Protein AF-A0A534A3M7-F1 (afdb_monomer)

Nearest PDB structures (foldseek):
  8dhw-assembly1_A-2  TM=5.249E-01  e=5.381E-01  Treponema lecithinolyticum
  4jkk-assembly1_A  TM=3.562E-01  e=6.513E-02  Streptococcus agalactiae 2603V/R
  4p0d-assembly1_A  TM=4.231E-01  e=2.993E-01  Streptococcus pyogenes MGAS10394
  6xi2-assembly2_D  TM=5.455E-01  e=4.192E+00  Homo sapiens
  6xfi-assembly1_A-2  TM=5.264E-01  e=7.990E+00  Homo sapiens

Foldseek 3Di:
DDPPQPQPKDKEFAAAPDDPPDPDDQWKKKFKAFLVFFTPWIFIQDPRMTITGPSPDDLVGIKMKMFRDDPVLRVVDGGVVSRVLRVIDIWRWDQDPVGTYTDHHYPVVVVVNVVSVPPPPDDPPPPDPPPDDDD

Solvent-accessible surface area (backbone atoms only — not comparable to full-atom values): 8285 Å² total; per-residue (Å²): 138,82,84,78,77,77,40,54,68,47,66,35,69,61,46,52,69,51,89,76,90,56,94,69,83,72,52,33,25,40,37,34,22,39,81,86,43,46,60,67,34,68,29,65,44,53,94,48,28,32,60,44,44,56,65,76,54,60,70,92,43,50,46,35,35,38,30,71,36,51,79,75,54,51,76,70,49,59,42,62,73,67,40,56,86,52,66,51,46,78,37,60,72,40,83,48,101,91,46,60,44,56,60,56,42,59,58,75,53,55,63,51,45,52,53,62,69,60,61,63,88,63,80,81,77,76,81,76,82,79,78,82,76,88,131

Radius of gyration: 19.97 Å; Cα contacts (8 Å, |Δi|>4): 213; chains: 1; bounding box: 28×59×82 Å

Mean predicted aligned error: 11.33 Å

pLDDT: mean 74.3, std 15.01, range [34.12, 90.69]

Sequence (135 aa):
MATSEKGNQFSLAVKFDESVASDKKIPLSAFLFDARGNLVDSGVVRDAKVSLNAKDLPHNSLRMFVAPTDEKQNKAITTIGDLQRFNPYETSLKASARGFEMLPIPNIYHPIWLLHRCRVRGNVSKNFTVGTTTG

Secondary structure (DSSP, 8-state):
--------EEEEE--BSS----SS----EEEEEETTSBEEEEEE-BTTEEEEE-TT--GGGEEEEEE---HHHHTT--BHHHHHTT-PEEE-EEEETTEEEEPPBPTTHHHHHHHHHT-----------------

Structure (mmCIF, N/CA/C/O backbone):
data_AF-A0A534A3M7-F1
#
_entry.id   AF-A0A534A3M7-F1
#
loop_
_atom_site.group_PDB
_atom_site.id
_atom_site.type_symbol
_atom_site.label_atom_id
_atom_site.label_alt_id
_atom_site.label_comp_id
_atom_site.label_asym_id
_atom_site.label_entity_id
_atom_site.label_seq_id
_atom_site.pdbx_PDB_ins_code
_atom_site.Cartn_x
_atom_site.Cartn_y
_atom_site.Cartn_z
_atom_site.occupancy
_atom_site.B_iso_or_equiv
_atom_site.auth_seq_id
_atom_site.auth_comp_id
_atom_site.auth_asym_id
_atom_site.auth_atom_id
_atom_site.pdbx_PDB_model_num
ATOM 1 N N . MET A 1 1 ? 6.640 5.041 34.111 1.00 34.12 1 MET A N 1
ATOM 2 C CA . MET A 1 1 ? 5.539 4.327 33.430 1.00 34.12 1 MET A CA 1
ATOM 3 C C . MET A 1 1 ? 5.936 4.204 31.968 1.00 34.12 1 MET A C 1
ATOM 5 O O . MET A 1 1 ? 5.897 5.200 31.264 1.00 34.12 1 MET A O 1
ATOM 9 N N . ALA A 1 2 ? 6.475 3.054 31.559 1.00 37.34 2 ALA A N 1
ATOM 10 C CA . ALA A 1 2 ? 6.978 2.835 30.204 1.00 37.34 2 ALA A CA 1
ATOM 11 C C . ALA A 1 2 ? 6.017 1.888 29.483 1.00 37.34 2 ALA A C 1
ATOM 13 O O . ALA A 1 2 ? 6.126 0.671 29.614 1.00 37.34 2 ALA A O 1
ATOM 14 N N . THR A 1 3 ? 5.045 2.446 28.766 1.00 36.31 3 THR A N 1
ATOM 15 C CA . THR A 1 3 ? 4.195 1.665 27.867 1.00 36.31 3 THR A CA 1
ATOM 16 C C . THR A 1 3 ? 5.032 1.353 26.631 1.00 36.31 3 THR A C 1
ATOM 18 O O . THR A 1 3 ? 5.081 2.119 25.676 1.00 36.31 3 THR A O 1
ATOM 21 N N . SER A 1 4 ? 5.791 0.258 26.689 1.00 40.44 4 SER A N 1
ATOM 22 C CA . SER A 1 4 ? 6.383 -0.355 25.503 1.00 40.44 4 SER A CA 1
ATOM 23 C C . SER A 1 4 ? 5.234 -0.996 24.730 1.00 40.44 4 SER A C 1
ATOM 25 O O . SER A 1 4 ? 4.900 -2.161 24.934 1.00 40.44 4 SER A O 1
ATOM 27 N N . GLU A 1 5 ? 4.564 -0.196 23.904 1.00 46.41 5 GLU A N 1
ATOM 28 C CA . GLU A 1 5 ? 3.625 -0.679 22.900 1.00 46.41 5 GLU A CA 1
ATOM 29 C C . GLU A 1 5 ? 4.444 -1.479 21.880 1.00 46.41 5 GLU A C 1
ATOM 31 O O . GLU A 1 5 ? 4.944 -0.944 20.892 1.00 46.41 5 GLU A O 1
ATOM 36 N N . LYS A 1 6 ? 4.657 -2.771 22.162 1.00 45.75 6 LYS A N 1
ATOM 37 C CA . LYS A 1 6 ? 5.258 -3.754 21.251 1.00 45.75 6 LYS A CA 1
ATOM 38 C C . LYS A 1 6 ? 4.307 -4.036 20.082 1.00 45.75 6 LYS A C 1
ATOM 40 O O . LYS A 1 6 ? 3.982 -5.179 19.801 1.00 45.75 6 LYS A O 1
ATOM 45 N N . GLY A 1 7 ? 3.877 -3.000 19.370 1.00 55.91 7 GLY A N 1
ATOM 46 C CA . GLY A 1 7 ? 3.235 -3.188 18.083 1.00 55.91 7 GLY A CA 1
ATOM 47 C C . GLY A 1 7 ? 4.234 -3.898 17.176 1.00 55.91 7 GLY A C 1
ATOM 48 O O . GLY A 1 7 ? 5.360 -3.423 17.017 1.00 55.91 7 GLY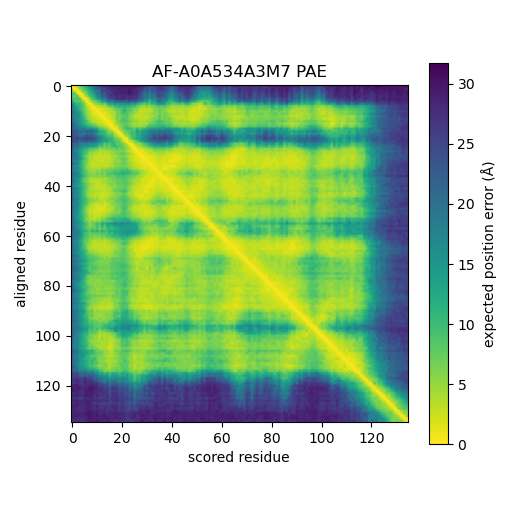 A O 1
ATOM 49 N N . ASN A 1 8 ? 3.852 -5.063 16.661 1.00 69.94 8 ASN A N 1
ATOM 50 C CA . ASN A 1 8 ? 4.684 -5.913 15.821 1.00 69.94 8 ASN A CA 1
ATOM 51 C C . ASN A 1 8 ? 5.125 -5.136 14.563 1.00 69.94 8 ASN A C 1
ATOM 53 O O . ASN A 1 8 ? 4.396 -5.079 13.570 1.00 69.94 8 ASN A O 1
ATOM 57 N N . GLN A 1 9 ? 6.281 -4.470 14.641 1.00 79.69 9 GLN A N 1
ATOM 58 C CA . GLN A 1 9 ? 6.865 -3.711 13.543 1.00 79.69 9 GLN A CA 1
ATOM 59 C C . GLN A 1 9 ? 7.571 -4.680 12.603 1.00 79.69 9 GLN A C 1
ATOM 61 O O . GLN A 1 9 ? 8.426 -5.462 13.019 1.00 79.69 9 GLN A O 1
ATOM 66 N N . PHE A 1 10 ? 7.245 -4.602 11.320 1.00 79.75 10 PHE A N 1
ATOM 67 C CA . PHE A 1 10 ? 7.862 -5.413 10.282 1.00 79.75 10 PHE A CA 1
ATOM 68 C C . PHE A 1 10 ? 8.223 -4.552 9.078 1.00 79.75 10 PHE A C 1
ATOM 70 O O . PHE A 1 10 ? 7.644 -3.494 8.829 1.00 79.75 10 PHE A O 1
ATOM 77 N N . SER A 1 11 ? 9.201 -5.031 8.317 1.00 82.44 11 SER A N 1
ATOM 78 C CA . SER A 1 11 ? 9.617 -4.409 7.066 1.00 82.44 11 SER A CA 1
ATOM 79 C C . SER A 1 11 ? 9.289 -5.336 5.906 1.00 82.44 11 SER A C 1
ATOM 81 O O . SER A 1 11 ? 9.687 -6.499 5.926 1.00 82.44 11 SER A O 1
ATOM 83 N N . LEU A 1 12 ? 8.612 -4.817 4.884 1.00 83.50 12 LEU A N 1
ATOM 84 C CA . LEU A 1 12 ? 8.323 -5.546 3.649 1.00 83.50 12 LEU A CA 1
ATOM 85 C C . LEU A 1 12 ? 9.134 -5.012 2.485 1.00 83.50 12 LEU A C 1
ATOM 87 O O . LEU A 1 12 ? 9.329 -3.804 2.349 1.00 83.50 12 LEU A O 1
ATOM 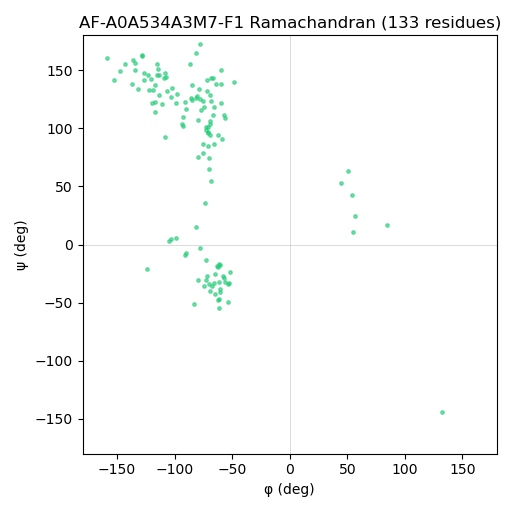91 N N . ALA A 1 13 ? 9.553 -5.926 1.615 1.00 83.44 13 ALA A N 1
ATOM 92 C CA . ALA A 1 13 ? 10.137 -5.584 0.331 1.00 83.44 13 ALA A CA 1
ATOM 93 C C . ALA A 1 13 ? 9.033 -5.365 -0.712 1.00 83.44 13 ALA A C 1
ATOM 95 O O . ALA A 1 13 ? 8.225 -6.254 -0.970 1.00 83.44 13 ALA A O 1
ATOM 96 N N . VAL A 1 14 ? 9.041 -4.189 -1.334 1.00 82.25 14 VAL A N 1
ATOM 97 C CA . VAL A 1 14 ? 8.159 -3.778 -2.423 1.00 82.25 14 VAL A CA 1
ATOM 98 C C . VAL A 1 14 ? 8.818 -4.053 -3.754 1.00 82.25 14 VAL A C 1
ATOM 100 O O . VAL A 1 14 ? 9.719 -3.336 -4.175 1.00 82.25 14 VAL A O 1
ATOM 103 N N . LYS A 1 15 ? 8.361 -5.125 -4.403 1.00 82.00 15 LYS A N 1
ATOM 104 C CA . LYS A 1 15 ? 8.868 -5.583 -5.694 1.00 82.00 15 LYS A CA 1
ATOM 105 C C . LYS A 1 15 ? 7.739 -5.657 -6.707 1.00 82.00 15 LYS A C 1
ATOM 107 O O . LYS A 1 15 ? 6.608 -5.984 -6.355 1.00 82.00 15 LYS A O 1
ATOM 112 N N . PHE A 1 16 ? 8.074 -5.367 -7.953 1.00 79.12 16 PHE A N 1
ATOM 113 C CA . PHE A 1 16 ? 7.227 -5.682 -9.093 1.00 79.12 16 PHE A CA 1
ATOM 114 C C . PHE A 1 16 ? 7.515 -7.113 -9.557 1.00 79.12 16 PHE A C 1
ATOM 116 O O . PHE A 1 16 ? 8.597 -7.636 -9.287 1.00 79.12 16 PHE A O 1
ATOM 123 N N . ASP A 1 17 ? 6.536 -7.740 -10.206 1.00 77.94 17 ASP A N 1
ATOM 124 C CA . ASP A 1 17 ? 6.643 -9.109 -10.735 1.00 77.94 17 ASP A CA 1
ATOM 125 C C . ASP A 1 17 ? 7.773 -9.234 -11.768 1.00 77.94 17 ASP A C 1
ATOM 127 O O . ASP A 1 17 ? 8.560 -10.176 -11.746 1.00 77.94 17 ASP A O 1
ATOM 131 N N . GLU A 1 18 ? 7.932 -8.196 -12.588 1.00 69.62 18 GLU A N 1
ATOM 132 C CA . GLU A 1 18 ? 9.024 -8.061 -13.540 1.00 69.62 18 GLU A CA 1
ATOM 133 C C . GLU A 1 18 ? 9.899 -6.861 -13.162 1.00 69.62 18 GLU A C 1
ATOM 135 O O . GLU A 1 18 ? 9.405 -5.852 -12.643 1.00 69.62 18 GLU A O 1
ATOM 140 N N . SER A 1 19 ? 11.209 -6.960 -13.409 1.00 57.97 19 SER A N 1
ATOM 141 C CA . SER A 1 19 ? 12.151 -5.856 -13.212 1.00 57.97 19 SER A CA 1
ATOM 142 C C . SER A 1 19 ? 11.775 -4.697 -14.127 1.00 57.97 19 SER A C 1
ATOM 144 O O . SER A 1 19 ? 12.188 -4.643 -15.284 1.00 57.97 19 SER A O 1
ATOM 146 N N . VAL A 1 20 ? 10.991 -3.753 -13.610 1.00 57.41 20 VAL A N 1
ATOM 147 C CA . VAL A 1 20 ? 10.628 -2.570 -14.377 1.00 57.41 20 VAL A CA 1
ATOM 148 C C . VAL A 1 20 ? 11.867 -1.694 -14.516 1.00 57.41 20 VAL A C 1
ATOM 150 O O . VAL A 1 20 ? 12.259 -0.982 -13.590 1.00 57.41 20 VAL A O 1
ATOM 153 N N . ALA A 1 21 ? 12.503 -1.760 -15.683 1.00 46.25 21 ALA A N 1
ATOM 154 C CA . ALA A 1 21 ? 13.575 -0.864 -16.088 1.00 46.25 21 ALA A CA 1
ATOM 155 C C . ALA A 1 21 ? 12.978 0.526 -16.345 1.00 46.25 21 ALA A C 1
ATOM 157 O O . ALA A 1 21 ? 12.733 0.925 -17.480 1.00 46.25 21 ALA A O 1
ATOM 158 N N . SER A 1 22 ? 12.639 1.251 -15.283 1.00 46.34 22 SER A N 1
ATOM 159 C CA . SER A 1 22 ? 12.172 2.626 -15.393 1.00 46.34 22 SER A CA 1
ATOM 160 C C . SER A 1 22 ? 13.127 3.575 -14.701 1.00 46.34 22 SER A C 1
ATOM 162 O O . SER A 1 22 ? 13.239 3.611 -13.480 1.00 46.34 22 SER A O 1
ATOM 164 N N . ASP A 1 23 ? 13.751 4.412 -15.527 1.00 48.84 23 ASP A N 1
ATOM 165 C CA . ASP A 1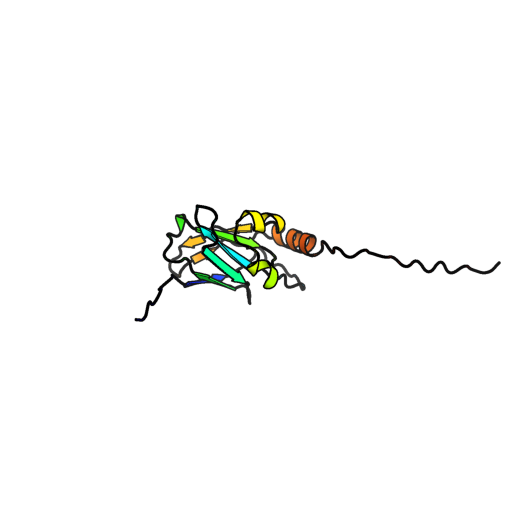 23 ? 14.540 5.591 -15.158 1.00 48.84 23 ASP A CA 1
ATOM 166 C C . ASP A 1 23 ? 13.769 6.540 -14.214 1.00 48.84 23 ASP A C 1
ATOM 168 O O . ASP A 1 23 ? 14.337 7.294 -13.423 1.00 48.84 23 ASP A O 1
ATOM 172 N N . LYS A 1 24 ? 12.432 6.476 -14.249 1.00 58.12 24 LYS A N 1
ATOM 173 C CA . LYS A 1 24 ? 11.537 7.263 -13.400 1.00 58.12 24 LYS A CA 1
ATOM 174 C C . LYS A 1 24 ? 11.172 6.506 -12.126 1.00 58.12 24 LYS A C 1
ATOM 176 O O . LYS A 1 24 ? 10.256 5.689 -12.116 1.00 58.12 24 LYS A O 1
ATOM 181 N N . LYS A 1 25 ? 11.823 6.866 -11.018 1.00 67.69 25 LYS A N 1
ATOM 182 C CA . LYS A 1 25 ? 11.429 6.426 -9.670 1.00 67.69 25 LYS A CA 1
ATOM 183 C C . LYS A 1 25 ? 10.070 7.030 -9.292 1.00 67.69 25 LYS A C 1
ATOM 185 O O . LYS A 1 25 ? 9.946 8.239 -9.088 1.00 67.69 25 LYS A O 1
ATOM 190 N N . ILE A 1 26 ? 9.042 6.189 -9.201 1.00 76.69 26 ILE A N 1
ATOM 191 C CA . ILE A 1 26 ? 7.724 6.570 -8.681 1.00 76.69 26 ILE A CA 1
ATOM 192 C C . ILE A 1 26 ? 7.768 6.416 -7.154 1.00 76.69 26 ILE A C 1
ATOM 194 O O . ILE A 1 26 ? 8.127 5.339 -6.678 1.00 76.69 26 ILE A O 1
ATOM 198 N N . PRO A 1 27 ? 7.430 7.449 -6.364 1.00 83.94 27 PRO A N 1
ATOM 199 C CA . PRO A 1 27 ? 7.249 7.288 -4.937 1.00 83.94 27 PRO A CA 1
ATOM 200 C C . PRO A 1 27 ? 6.007 6.441 -4.717 1.00 83.94 27 PRO A C 1
ATOM 202 O O . PRO A 1 27 ? 4.919 6.749 -5.205 1.00 83.94 27 PRO A O 1
ATOM 205 N N . LEU A 1 28 ? 6.207 5.351 -3.996 1.00 86.50 28 LEU A N 1
ATOM 206 C CA . LEU A 1 28 ? 5.146 4.468 -3.565 1.00 86.50 28 LEU A CA 1
ATOM 207 C C . LEU A 1 28 ? 4.967 4.667 -2.067 1.00 86.50 28 LEU A C 1
ATOM 209 O O . LEU A 1 28 ? 5.926 4.932 -1.342 1.00 86.50 28 LEU A O 1
ATOM 213 N N . SER A 1 29 ? 3.743 4.519 -1.591 1.00 90.00 29 SER A N 1
ATOM 214 C CA . SER A 1 29 ? 3.472 4.338 -0.170 1.00 90.00 29 SER A CA 1
ATOM 215 C C . SER A 1 29 ? 2.632 3.089 0.013 1.00 90.00 29 SER A C 1
ATOM 217 O O . SER A 1 29 ? 1.830 2.732 -0.854 1.00 90.00 29 SER A O 1
ATOM 219 N N . ALA A 1 30 ? 2.851 2.418 1.135 1.00 90.44 30 ALA A N 1
ATOM 220 C CA . ALA A 1 30 ? 2.043 1.301 1.564 1.00 90.44 30 ALA A CA 1
ATOM 221 C C . ALA A 1 30 ? 1.178 1.713 2.752 1.00 90.44 30 ALA A C 1
ATOM 223 O O . ALA A 1 30 ? 1.600 2.478 3.619 1.00 90.44 30 ALA A O 1
ATOM 224 N N . PHE A 1 31 ? -0.028 1.175 2.779 1.00 90.69 31 PHE A N 1
ATOM 225 C CA . PHE A 1 31 ? -1.053 1.482 3.755 1.00 90.69 31 PHE A CA 1
ATOM 226 C C . PHE A 1 31 ? -1.612 0.174 4.283 1.00 90.69 31 PHE A C 1
ATOM 228 O O . PHE A 1 31 ? -1.912 -0.740 3.512 1.00 90.69 31 PHE A O 1
ATOM 235 N N . LEU A 1 32 ? -1.740 0.089 5.597 1.00 90.56 32 LEU A N 1
ATOM 236 C CA . LEU A 1 32 ? -2.252 -1.068 6.296 1.00 90.56 32 LEU A CA 1
ATOM 237 C C . LEU A 1 32 ? -3.608 -0.710 6.891 1.00 90.56 32 LEU A C 1
ATOM 239 O O . LEU A 1 32 ? -3.709 0.217 7.691 1.00 90.56 32 LEU A O 1
ATOM 243 N N . PHE A 1 33 ? -4.638 -1.449 6.504 1.00 89.88 33 PHE A N 1
ATOM 244 C CA . PHE A 1 33 ? -6.001 -1.271 6.987 1.00 89.88 33 PHE A CA 1
ATOM 245 C C . PHE A 1 33 ? -6.457 -2.481 7.791 1.00 89.88 33 PHE A C 1
ATOM 247 O O . PHE A 1 33 ? -6.028 -3.607 7.533 1.00 89.88 33 PHE A O 1
ATOM 254 N N . ASP A 1 34 ? -7.351 -2.248 8.746 1.00 88.19 34 ASP A N 1
ATOM 255 C CA . ASP A 1 34 ? -8.081 -3.318 9.418 1.00 88.19 34 ASP A CA 1
ATOM 256 C C . ASP A 1 34 ? -9.232 -3.844 8.533 1.00 88.19 34 ASP A C 1
ATOM 258 O O . ASP A 1 34 ? -9.578 -3.275 7.492 1.00 88.19 34 ASP A O 1
ATOM 262 N N . ALA A 1 35 ? -9.879 -4.925 8.970 1.00 84.88 35 ALA A N 1
ATOM 263 C CA . ALA A 1 35 ? -11.041 -5.500 8.290 1.00 84.88 35 ALA A CA 1
ATOM 264 C C . ALA A 1 35 ? -12.246 -4.538 8.193 1.00 84.88 35 ALA A C 1
ATOM 266 O O . ALA A 1 35 ? -13.154 -4.773 7.398 1.00 84.88 35 ALA A O 1
ATOM 267 N N . ARG A 1 36 ? -12.267 -3.462 8.991 1.00 85.00 36 ARG A N 1
ATOM 268 C CA . ARG A 1 36 ? -13.304 -2.420 8.977 1.00 85.00 36 ARG A CA 1
ATOM 269 C C . ARG A 1 36 ? -12.969 -1.276 8.011 1.00 85.00 36 ARG A C 1
ATOM 271 O O . ARG A 1 36 ? -13.821 -0.423 7.784 1.00 85.00 36 ARG A O 1
ATOM 278 N N . GLY A 1 37 ? -11.77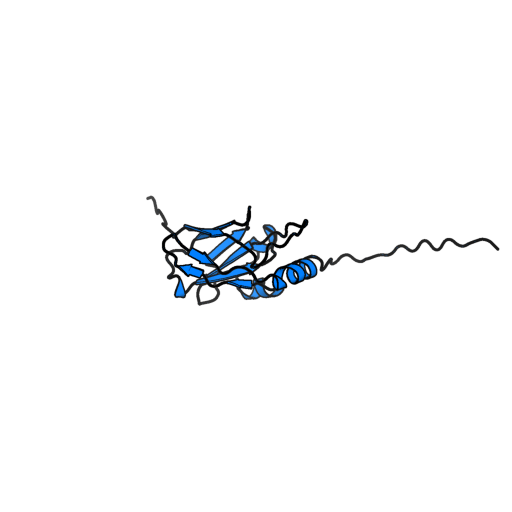0 -1.263 7.427 1.00 84.25 37 GLY A N 1
ATOM 279 C CA . GLY A 1 37 ? -11.297 -0.221 6.519 1.00 84.25 37 GLY A CA 1
ATOM 280 C C . GLY A 1 37 ? -10.693 1.005 7.207 1.00 84.25 37 GLY A C 1
ATOM 281 O O . GLY A 1 37 ? -10.533 2.039 6.555 1.00 84.25 37 GLY A O 1
ATOM 282 N N . ASN A 1 38 ? -10.339 0.902 8.490 1.00 87.19 38 ASN A N 1
ATOM 283 C CA . ASN A 1 38 ? -9.615 1.933 9.231 1.00 87.19 38 ASN A CA 1
ATOM 284 C C . ASN A 1 38 ? -8.112 1.792 9.011 1.00 87.19 38 ASN A C 1
ATOM 286 O O . ASN A 1 38 ? -7.580 0.680 9.062 1.00 87.19 38 ASN A O 1
ATOM 290 N N . LEU A 1 39 ? -7.421 2.913 8.803 1.00 88.56 39 LEU A N 1
ATOM 291 C CA . LEU A 1 39 ? -5.967 2.916 8.698 1.00 88.56 39 LEU A CA 1
ATOM 292 C C . LEU A 1 39 ? -5.337 2.513 10.040 1.00 88.56 39 LEU A C 1
ATOM 294 O O . LEU A 1 39 ? -5.498 3.196 11.051 1.00 88.56 39 LEU A O 1
ATOM 298 N N . VAL A 1 40 ? -4.603 1.404 10.031 1.00 89.44 40 VAL A N 1
ATOM 299 C CA . VAL A 1 40 ? -3.807 0.915 11.162 1.00 89.44 40 VAL A CA 1
ATOM 300 C C . VAL A 1 40 ? -2.462 1.628 11.182 1.00 89.44 40 VAL A C 1
ATOM 302 O O . VAL A 1 40 ? -2.070 2.171 12.217 1.00 89.44 40 VAL A O 1
ATOM 305 N N . ASP A 1 41 ? -1.784 1.627 10.031 1.00 90.00 41 ASP A N 1
ATOM 306 C CA . ASP A 1 41 ? -0.488 2.268 9.834 1.00 90.00 41 ASP A CA 1
ATOM 307 C C . ASP A 1 41 ? -0.217 2.554 8.348 1.00 90.00 41 ASP A C 1
ATOM 309 O O . ASP A 1 41 ? -0.829 1.962 7.458 1.00 90.00 41 ASP A O 1
ATOM 313 N N . SER A 1 42 ? 0.708 3.464 8.060 1.00 90.31 42 SER A N 1
ATOM 314 C CA . SER A 1 42 ? 1.105 3.817 6.694 1.00 90.31 42 SER A CA 1
ATOM 315 C C . SER A 1 42 ? 2.576 4.201 6.626 1.00 90.31 42 SER A C 1
ATOM 317 O O . SER A 1 42 ? 3.141 4.753 7.567 1.00 90.31 42 SER A O 1
ATOM 319 N N . GLY A 1 43 ? 3.208 3.944 5.484 1.00 89.38 43 GLY A N 1
ATOM 320 C CA . GLY A 1 43 ? 4.639 4.147 5.317 1.00 89.38 43 GLY A CA 1
ATOM 321 C C . GLY A 1 43 ? 5.010 4.444 3.875 1.00 89.38 43 GLY A C 1
ATOM 322 O O . GLY A 1 43 ? 4.463 3.869 2.936 1.00 89.38 43 GLY A O 1
ATOM 323 N N . VAL A 1 44 ? 5.964 5.352 3.688 1.00 88.81 44 VAL A N 1
ATOM 324 C CA . VAL A 1 44 ? 6.535 5.620 2.365 1.00 88.81 44 VAL A CA 1
ATOM 325 C C . VAL A 1 44 ? 7.541 4.524 2.035 1.00 88.81 44 VAL A C 1
ATOM 327 O O . VAL A 1 44 ? 8.395 4.185 2.855 1.00 88.81 44 VAL A O 1
ATOM 330 N N . VAL A 1 45 ? 7.464 3.994 0.819 1.00 87.12 45 VAL A N 1
ATOM 331 C CA . VAL A 1 45 ? 8.417 3.011 0.312 1.00 87.12 45 VAL A CA 1
ATOM 332 C C . VAL A 1 45 ? 9.719 3.729 -0.027 1.00 87.12 45 VAL A C 1
ATOM 334 O O . VAL A 1 45 ? 9.761 4.601 -0.898 1.00 87.12 45 VAL A O 1
ATOM 337 N N . ARG A 1 46 ? 10.801 3.355 0.654 1.00 82.31 46 ARG A N 1
ATOM 338 C CA . ARG A 1 46 ? 12.157 3.853 0.407 1.00 82.31 46 ARG A CA 1
ATOM 339 C C . ARG A 1 46 ? 13.054 2.664 0.105 1.00 82.31 46 ARG A C 1
ATOM 341 O O . ARG A 1 46 ? 12.992 1.660 0.802 1.00 82.31 46 ARG A O 1
ATOM 348 N N . ASP A 1 47 ? 13.859 2.767 -0.948 1.00 78.88 47 ASP A N 1
ATOM 349 C CA . ASP A 1 47 ? 14.773 1.687 -1.352 1.00 78.88 47 ASP A CA 1
ATOM 350 C C . ASP A 1 47 ? 14.064 0.327 -1.547 1.00 78.88 47 ASP A C 1
ATOM 352 O O . ASP A 1 47 ? 14.512 -0.715 -1.076 1.00 78.88 47 ASP A O 1
ATOM 356 N N . ALA A 1 48 ? 12.882 0.347 -2.180 1.00 80.31 48 ALA A N 1
ATOM 357 C CA . ALA A 1 48 ? 12.033 -0.836 -2.365 1.00 80.31 48 ALA A CA 1
ATOM 358 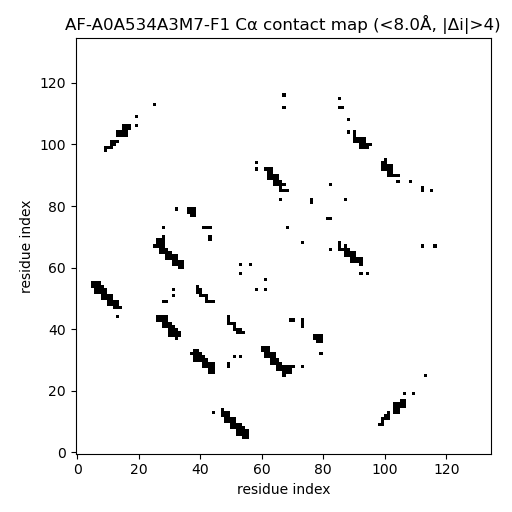C C . ALA A 1 48 ? 11.642 -1.544 -1.050 1.00 80.31 48 ALA A C 1
ATOM 360 O O . ALA A 1 48 ? 11.346 -2.738 -1.048 1.00 80.31 48 ALA A O 1
ATOM 361 N N . LYS A 1 49 ? 11.631 -0.831 0.082 1.00 85.06 49 LYS A N 1
ATOM 362 C CA . LYS A 1 49 ? 11.214 -1.352 1.385 1.00 85.06 49 LYS A CA 1
ATOM 363 C C . LYS A 1 49 ? 10.288 -0.381 2.102 1.00 85.06 49 LYS A C 1
ATOM 365 O O . LYS A 1 49 ? 10.385 0.833 1.934 1.00 85.06 49 LYS A O 1
ATOM 370 N N . VAL A 1 50 ? 9.397 -0.918 2.922 1.00 88.56 50 VAL A N 1
ATOM 371 C CA . VAL A 1 50 ? 8.519 -0.132 3.792 1.00 88.56 50 VAL A CA 1
ATOM 372 C C . VAL A 1 50 ? 8.458 -0.767 5.170 1.00 88.56 50 VAL A C 1
ATOM 374 O O . VAL A 1 50 ? 8.389 -1.989 5.278 1.00 88.56 50 VAL A O 1
ATOM 377 N N . SER A 1 51 ? 8.499 0.059 6.211 1.00 87.94 51 SER A N 1
ATOM 378 C CA . SER A 1 51 ? 8.313 -0.368 7.597 1.00 87.94 51 SER A CA 1
ATOM 379 C C . SER A 1 51 ? 6.910 0.003 8.049 1.00 87.94 51 SER A C 1
ATOM 381 O O . SER A 1 51 ? 6.521 1.161 7.913 1.00 87.94 51 SER A O 1
ATOM 383 N N . LEU A 1 52 ? 6.171 -0.977 8.563 1.00 87.19 52 LEU A N 1
ATOM 384 C CA . LEU A 1 52 ? 4.797 -0.827 9.038 1.00 87.19 52 LEU A CA 1
ATOM 385 C C . LEU A 1 52 ? 4.623 -1.557 10.373 1.00 87.19 52 LEU A C 1
ATOM 387 O O . LEU A 1 52 ? 5.378 -2.475 10.701 1.00 87.19 52 LEU A O 1
ATOM 391 N N . ASN A 1 53 ? 3.610 -1.159 11.131 1.00 86.69 53 ASN A N 1
ATOM 392 C CA . ASN A 1 53 ? 3.244 -1.742 12.410 1.00 86.69 53 ASN A CA 1
ATOM 393 C C . ASN A 1 53 ? 1.815 -2.305 12.370 1.00 86.69 53 ASN A C 1
ATOM 395 O O . ASN A 1 53 ? 0.854 -1.575 12.139 1.00 86.69 53 ASN A O 1
ATOM 399 N N . ALA A 1 54 ? 1.661 -3.604 12.642 1.00 79.06 54 ALA A N 1
ATOM 400 C CA . ALA A 1 54 ? 0.348 -4.263 12.669 1.00 79.06 54 ALA A CA 1
ATOM 401 C C . ALA A 1 54 ? -0.472 -4.014 13.947 1.00 79.06 54 ALA A C 1
ATOM 403 O O . ALA A 1 54 ? -1.594 -4.502 14.018 1.00 79.06 54 ALA A O 1
ATOM 404 N N . LYS A 1 55 ? 0.046 -3.303 14.960 1.00 75.31 55 LYS A N 1
ATOM 405 C CA . LYS A 1 55 ? -0.632 -3.059 16.254 1.00 75.31 55 LYS A CA 1
ATOM 406 C C . LYS A 1 55 ? -1.298 -4.312 16.852 1.00 75.31 55 LYS A C 1
ATOM 408 O O . LYS A 1 55 ? -2.491 -4.300 17.139 1.00 75.31 55 LYS A O 1
ATOM 413 N N . ASP A 1 56 ? -0.541 -5.404 16.988 1.00 71.44 56 ASP A N 1
ATOM 414 C CA . ASP A 1 56 ? -1.016 -6.702 17.517 1.00 71.44 56 ASP A CA 1
ATOM 415 C C . ASP A 1 56 ? -2.237 -7.310 16.794 1.00 71.44 56 ASP A C 1
ATOM 417 O O . ASP A 1 56 ? -2.806 -8.307 17.242 1.00 71.44 56 ASP A O 1
ATOM 421 N N . LEU A 1 57 ? -2.643 -6.761 15.645 1.00 71.50 57 LEU A N 1
ATOM 422 C CA . LEU A 1 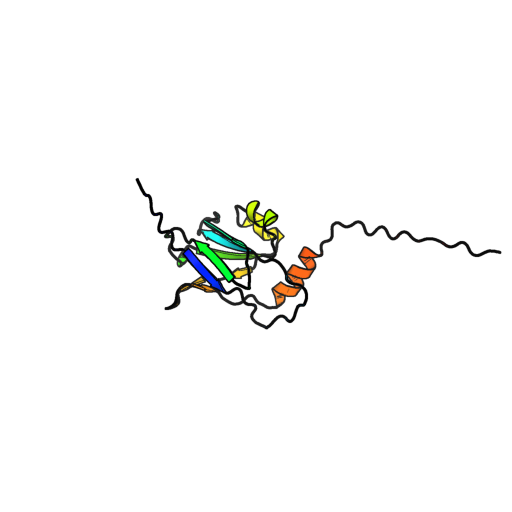57 ? -3.764 -7.296 14.893 1.00 71.50 57 LEU A CA 1
ATOM 423 C C . LEU A 1 57 ? -3.375 -8.622 14.229 1.00 71.50 57 LEU A C 1
ATOM 425 O O . LEU A 1 57 ? -2.261 -8.771 13.710 1.00 71.50 57 LEU A O 1
ATOM 429 N N . PRO A 1 58 ? -4.303 -9.593 14.192 1.00 72.06 58 PRO A N 1
ATOM 430 C CA . PRO A 1 58 ? -4.075 -10.838 13.485 1.00 72.06 58 PRO A CA 1
ATOM 431 C C . PRO A 1 58 ? -3.927 -10.563 11.988 1.00 72.06 58 PRO A C 1
ATOM 433 O O . PRO A 1 58 ? -4.699 -9.809 11.397 1.00 72.06 58 PRO A O 1
ATOM 436 N N . HIS A 1 59 ? -2.962 -11.235 11.360 1.00 70.00 59 HIS A N 1
ATOM 437 C CA . HIS A 1 59 ? -2.643 -11.090 9.936 1.00 70.00 59 HIS A CA 1
ATOM 438 C C . HIS A 1 59 ? -3.860 -11.258 9.014 1.00 70.00 59 HIS A C 1
ATOM 440 O O . HIS A 1 59 ? -3.954 -10.586 7.995 1.00 70.00 59 HIS A O 1
ATOM 446 N N . ASN A 1 60 ? -4.810 -12.117 9.391 1.00 72.25 60 ASN A N 1
ATOM 447 C CA . ASN A 1 60 ? -5.998 -12.408 8.593 1.00 72.25 60 ASN A CA 1
ATOM 448 C C . ASN A 1 60 ? -7.027 -11.260 8.586 1.00 72.25 60 ASN A C 1
ATOM 450 O O . ASN A 1 60 ? -7.947 -11.254 7.775 1.00 72.25 60 ASN A O 1
ATOM 454 N N . SER A 1 61 ? -6.876 -10.291 9.490 1.00 80.75 61 SER A N 1
ATOM 455 C CA . SER A 1 61 ? -7.734 -9.108 9.589 1.00 80.75 61 SER A CA 1
ATOM 456 C C . SER A 1 61 ? -7.076 -7.855 9.013 1.00 80.75 61 SER A C 1
ATOM 458 O O . SER A 1 61 ? -7.640 -6.768 9.138 1.00 80.75 61 SER A O 1
ATOM 460 N N . LEU A 1 62 ? -5.885 -7.986 8.423 1.00 84.81 62 LEU A N 1
ATOM 461 C CA . LEU A 1 62 ? -5.111 -6.881 7.875 1.00 84.81 62 LEU A CA 1
ATOM 462 C C . LEU A 1 62 ? -5.150 -6.907 6.350 1.00 84.81 62 LEU A C 1
ATOM 464 O O . LEU A 1 62 ? -4.891 -7.932 5.722 1.00 84.81 62 LEU A O 1
ATOM 468 N N . ARG A 1 63 ? -5.431 -5.751 5.752 1.00 87.81 63 ARG A N 1
ATOM 469 C CA . ARG A 1 63 ? -5.420 -5.549 4.302 1.00 87.81 63 ARG A CA 1
ATOM 470 C C . ARG A 1 63 ? -4.355 -4.524 3.963 1.00 87.81 63 ARG A C 1
ATOM 472 O O . ARG A 1 63 ? -4.380 -3.406 4.476 1.00 87.81 63 ARG A O 1
ATOM 479 N N . MET A 1 64 ? -3.406 -4.907 3.119 1.00 88.31 64 MET A N 1
ATOM 480 C CA . MET A 1 64 ? -2.325 -4.026 2.700 1.00 88.31 64 MET A CA 1
ATOM 481 C C . MET A 1 64 ? -2.608 -3.495 1.301 1.00 88.31 64 MET A C 1
ATOM 483 O O . MET A 1 64 ? -2.972 -4.242 0.397 1.00 88.31 64 MET A O 1
ATOM 487 N N . PHE A 1 65 ? -2.406 -2.197 1.118 1.00 90.19 65 PHE A N 1
ATOM 488 C CA . PHE A 1 65 ? -2.558 -1.524 -0.162 1.00 90.19 65 PHE A CA 1
ATOM 489 C C . PHE A 1 65 ? -1.285 -0.758 -0.492 1.00 90.19 65 PHE A C 1
ATOM 491 O O . PHE A 1 65 ? -0.677 -0.146 0.385 1.00 90.19 65 PHE A O 1
ATOM 498 N N . VAL A 1 66 ? -0.891 -0.761 -1.761 1.00 89.75 66 VAL A N 1
ATOM 499 C CA . VAL A 1 66 ? 0.232 0.026 -2.276 1.00 89.75 66 VAL A CA 1
ATOM 500 C C . VAL A 1 66 ? -0.282 0.996 -3.327 1.00 89.75 66 VAL A C 1
ATOM 502 O O . VAL A 1 66 ? -1.046 0.609 -4.208 1.00 89.75 66 VAL A O 1
ATOM 505 N N . ALA A 1 67 ? 0.129 2.258 -3.246 1.00 88.69 67 ALA A N 1
ATOM 506 C CA . ALA A 1 67 ? -0.313 3.295 -4.171 1.00 88.69 67 ALA A CA 1
ATOM 507 C C . ALA A 1 67 ? 0.809 4.297 -4.503 1.00 88.69 67 ALA A C 1
ATOM 509 O O . ALA A 1 67 ? 1.727 4.488 -3.696 1.00 88.69 67 ALA A O 1
ATOM 510 N N 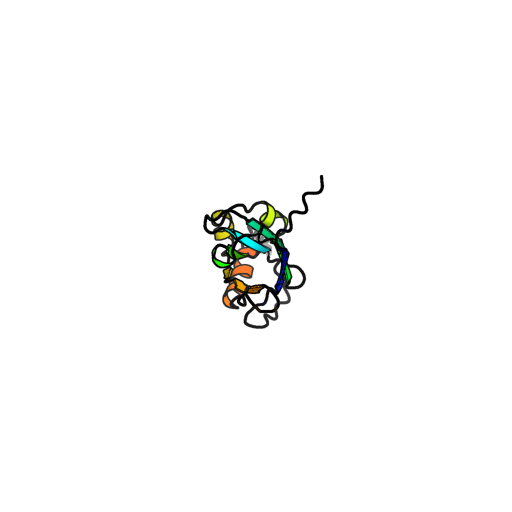. PRO A 1 68 ? 0.742 4.969 -5.670 1.00 87.38 68 PRO A N 1
ATOM 511 C CA . PRO A 1 68 ? 1.714 5.970 -6.098 1.00 87.38 68 PRO A CA 1
ATOM 512 C C . PRO A 1 68 ? 1.448 7.319 -5.423 1.00 87.38 68 PRO A C 1
ATOM 514 O O . PRO A 1 68 ? 0.915 8.244 -6.038 1.00 87.38 68 PRO A O 1
ATOM 517 N N . THR A 1 69 ? 1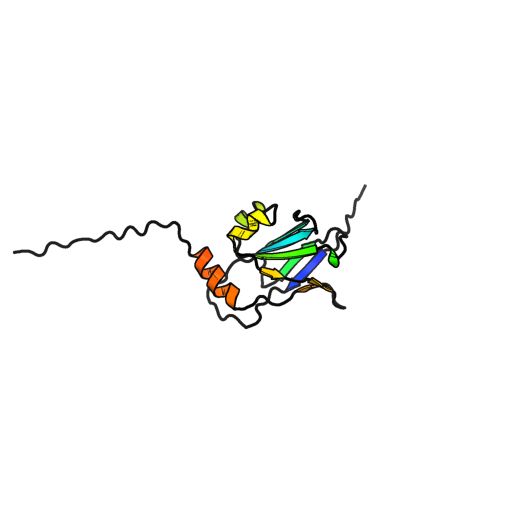.797 7.429 -4.145 1.00 85.69 69 THR A N 1
ATOM 518 C CA . THR A 1 69 ? 1.582 8.647 -3.358 1.00 85.69 69 THR A CA 1
ATOM 519 C C . THR A 1 69 ? 2.884 9.208 -2.811 1.00 85.69 69 THR A C 1
ATOM 521 O O . THR A 1 69 ? 3.756 8.472 -2.345 1.00 85.69 69 THR A O 1
ATOM 524 N N . ASP A 1 70 ? 2.979 10.536 -2.797 1.00 82.56 70 ASP A N 1
ATOM 525 C CA . ASP A 1 70 ? 4.065 11.262 -2.140 1.00 82.56 70 ASP A CA 1
ATOM 526 C C . ASP A 1 70 ? 3.816 11.394 -0.622 1.00 82.56 70 ASP A C 1
ATOM 528 O O . ASP A 1 70 ? 2.690 11.255 -0.141 1.00 82.56 70 ASP A O 1
ATOM 532 N N . GLU A 1 71 ? 4.846 11.751 0.151 1.00 79.25 71 GLU A N 1
ATOM 533 C CA . GLU A 1 71 ? 4.779 11.847 1.623 1.00 79.25 71 GLU A CA 1
ATOM 534 C C . GLU A 1 71 ? 3.671 12.801 2.125 1.00 79.25 71 GLU A C 1
ATOM 536 O O . GLU A 1 71 ? 3.047 12.557 3.157 1.00 79.25 71 GLU A O 1
ATOM 541 N N . LYS A 1 72 ? 3.364 13.863 1.363 1.00 81.00 72 LYS A N 1
ATOM 542 C CA . LYS A 1 72 ? 2.256 14.789 1.665 1.00 81.00 72 LYS A CA 1
ATOM 543 C C . LYS A 1 72 ? 0.879 14.150 1.474 1.00 81.00 72 LYS A C 1
ATOM 545 O O . LYS A 1 72 ? -0.023 14.411 2.260 1.00 81.00 72 LYS A O 1
ATOM 550 N N . GLN A 1 73 ? 0.714 13.352 0.420 1.00 81.81 73 GLN A N 1
ATOM 551 C CA . GLN A 1 73 ? -0.553 12.692 0.099 1.00 81.81 73 GLN A CA 1
ATOM 552 C C . GLN A 1 73 ? -0.815 11.517 1.037 1.00 81.81 73 GLN A C 1
ATOM 554 O O . GLN A 1 73 ? -1.956 11.321 1.437 1.00 81.81 73 GLN A O 1
ATOM 559 N N . ASN A 1 74 ? 0.242 10.797 1.427 1.00 82.94 74 ASN A N 1
ATOM 560 C CA . ASN A 1 74 ? 0.180 9.710 2.400 1.00 82.94 74 ASN A CA 1
ATOM 561 C C . ASN A 1 74 ? -0.490 10.175 3.710 1.00 82.94 74 ASN A C 1
ATOM 563 O O . ASN A 1 74 ? -1.487 9.603 4.130 1.00 82.94 74 ASN A O 1
ATOM 567 N N . LYS A 1 75 ? -0.052 11.312 4.268 1.00 82.38 75 LYS A N 1
ATOM 568 C CA . LYS A 1 75 ? -0.626 11.880 5.506 1.00 82.38 75 LYS A CA 1
ATOM 569 C C . LYS A 1 75 ? -2.102 12.285 5.408 1.00 82.38 75 LYS A C 1
ATOM 571 O O . LYS A 1 75 ? -2.740 12.471 6.437 1.00 82.38 75 LYS A O 1
ATOM 576 N N . ALA A 1 76 ? -2.622 12.482 4.198 1.00 83.81 76 ALA A N 1
ATOM 577 C CA . ALA A 1 76 ? -4.011 12.873 3.973 1.00 83.81 76 ALA A CA 1
ATOM 578 C C . ALA A 1 76 ? -4.952 11.670 3.797 1.00 83.81 76 ALA A C 1
ATOM 580 O O . ALA A 1 76 ? -6.160 11.862 3.715 1.00 83.81 76 ALA A O 1
ATOM 581 N N . ILE A 1 77 ? -4.414 10.454 3.686 1.00 85.56 77 ILE A N 1
ATOM 582 C CA . ILE A 1 77 ? -5.192 9.229 3.512 1.00 85.56 77 ILE A CA 1
ATOM 583 C C . ILE A 1 77 ? -5.490 8.656 4.891 1.00 85.56 77 ILE A C 1
ATOM 585 O O . ILE A 1 77 ? -4.576 8.354 5.652 1.00 85.56 77 ILE A O 1
ATOM 589 N N . THR A 1 78 ? -6.770 8.481 5.200 1.00 84.38 78 THR A N 1
ATOM 590 C CA . THR A 1 78 ? -7.222 7.859 6.454 1.00 84.38 78 THR A CA 1
ATOM 591 C C . THR A 1 78 ? -8.128 6.659 6.208 1.00 84.38 78 THR A C 1
ATOM 593 O O . THR A 1 78 ? -8.243 5.792 7.074 1.00 84.38 78 THR A O 1
ATOM 596 N N . THR A 1 79 ? -8.734 6.569 5.020 1.00 86.94 79 THR A N 1
ATOM 597 C CA . THR A 1 79 ? -9.639 5.483 4.639 1.00 86.94 79 THR A CA 1
ATOM 598 C C . THR A 1 79 ? -9.253 4.854 3.301 1.00 86.94 79 THR A C 1
ATOM 600 O O . THR A 1 79 ? -8.542 5.443 2.484 1.00 86.94 79 THR A O 1
ATOM 603 N N . ILE A 1 80 ? -9.778 3.654 3.039 1.00 85.06 80 ILE A N 1
ATOM 604 C CA . ILE A 1 80 ? -9.631 2.982 1.737 1.00 85.06 80 ILE A CA 1
ATOM 605 C C . ILE A 1 80 ? -10.264 3.822 0.608 1.00 85.06 80 ILE A C 1
ATOM 607 O O . ILE A 1 80 ? -9.757 3.833 -0.514 1.00 85.06 80 ILE A O 1
ATOM 611 N N . GLY A 1 81 ? -11.332 4.576 0.896 1.00 84.75 81 GLY A N 1
ATOM 612 C CA . GLY A 1 81 ? -11.982 5.463 -0.077 1.00 84.75 81 GLY A CA 1
ATOM 613 C C . GLY A 1 81 ? -11.042 6.552 -0.605 1.00 84.75 81 GLY A C 1
ATOM 614 O O . GLY A 1 81 ? -10.987 6.791 -1.812 1.00 84.75 81 GLY A O 1
ATOM 615 N N . ASP A 1 82 ? -10.216 7.138 0.267 1.00 84.94 82 ASP A N 1
ATOM 616 C CA . ASP A 1 82 ? -9.212 8.143 -0.115 1.00 84.94 82 ASP A CA 1
ATOM 617 C C . ASP A 1 82 ? -8.115 7.583 -1.028 1.00 84.94 82 ASP A C 1
ATOM 619 O O . ASP A 1 82 ? -7.483 8.332 -1.785 1.00 84.94 82 ASP A O 1
ATOM 623 N N . LEU A 1 83 ? -7.882 6.271 -0.952 1.00 86.31 83 LEU A N 1
ATOM 624 C CA . LEU A 1 83 ? -6.911 5.546 -1.763 1.00 86.31 83 LEU A CA 1
ATOM 625 C C . LEU A 1 83 ? -7.423 5.228 -3.160 1.00 86.31 83 LEU A C 1
ATOM 627 O O . LEU A 1 83 ? -6.614 5.218 -4.085 1.00 86.31 83 LEU A O 1
ATOM 631 N N . GLN A 1 84 ? -8.733 5.026 -3.348 1.00 84.44 84 GLN A N 1
ATOM 632 C CA . GLN A 1 84 ? -9.304 4.607 -4.637 1.00 84.44 84 GLN A CA 1
ATOM 633 C C . GLN A 1 84 ? -8.906 5.526 -5.802 1.00 84.44 84 GLN A C 1
ATOM 635 O O . GLN A 1 84 ? -8.645 5.050 -6.906 1.00 84.44 84 GLN A O 1
ATOM 640 N N . ARG A 1 85 ? -8.756 6.836 -5.558 1.00 82.19 85 ARG A N 1
ATOM 641 C CA . ARG A 1 85 ? -8.316 7.817 -6.573 1.00 82.19 85 ARG A CA 1
ATOM 642 C C . ARG A 1 85 ? -6.898 7.587 -7.114 1.00 82.19 85 ARG A C 1
ATOM 644 O O . ARG A 1 85 ? -6.566 8.120 -8.171 1.00 82.19 85 ARG A O 1
ATOM 651 N N . PHE A 1 86 ? -6.070 6.826 -6.400 1.00 83.12 86 PHE A N 1
ATOM 652 C CA . PHE A 1 86 ? -4.695 6.494 -6.784 1.00 83.12 86 PHE A CA 1
ATOM 653 C C . PHE A 1 86 ? -4.568 5.109 -7.424 1.00 83.12 86 PHE A C 1
ATOM 655 O O . PHE A 1 86 ? -3.456 4.676 -7.713 1.00 83.12 86 PHE A O 1
ATOM 662 N N . ASN A 1 87 ? -5.697 4.432 -7.659 1.00 84.56 87 ASN A N 1
ATOM 663 C CA . ASN A 1 87 ? -5.759 3.071 -8.178 1.00 84.56 87 ASN A CA 1
ATOM 664 C C . ASN A 1 87 ? -4.847 2.113 -7.381 1.00 84.56 87 ASN A C 1
ATOM 666 O O . ASN A 1 87 ? -3.832 1.638 -7.904 1.00 84.56 87 ASN A O 1
ATOM 670 N N . PRO A 1 88 ? -5.145 1.915 -6.084 1.00 88.12 88 PRO A N 1
ATOM 671 C CA . PRO A 1 88 ? -4.271 1.196 -5.177 1.00 88.12 88 PRO A CA 1
ATOM 672 C C . PRO A 1 88 ? -4.233 -0.282 -5.561 1.00 88.12 88 PRO A C 1
ATOM 674 O O . PRO A 1 88 ? -5.243 -0.868 -5.949 1.00 88.12 88 PRO A O 1
ATOM 677 N N . TYR A 1 89 ? -3.068 -0.895 -5.422 1.00 88.75 89 TYR A N 1
ATOM 678 C CA . TYR A 1 89 ? -2.917 -2.334 -5.541 1.00 88.75 89 TYR A CA 1
ATOM 679 C C . TYR A 1 89 ? -3.106 -2.970 -4.166 1.00 88.75 89 TYR A C 1
ATOM 681 O O . TYR A 1 89 ? -2.329 -2.701 -3.249 1.00 88.75 89 TYR A O 1
ATOM 689 N N . GLU A 1 90 ? -4.142 -3.792 -4.017 1.00 89.12 90 GLU A N 1
ATOM 690 C CA . GLU A 1 90 ? -4.319 -4.622 -2.828 1.00 89.12 90 GLU A CA 1
ATOM 691 C C . GLU A 1 90 ? -3.337 -5.791 -2.886 1.00 89.12 90 GLU A C 1
ATOM 693 O O . GLU A 1 90 ? -3.328 -6.557 -3.848 1.00 89.12 90 GLU A O 1
ATOM 698 N N . THR A 1 91 ? -2.510 -5.932 -1.854 1.00 84.50 91 THR A N 1
ATOM 699 C CA . THR A 1 91 ? -1.565 -7.038 -1.737 1.00 84.50 91 THR A CA 1
ATOM 700 C C . THR A 1 91 ? -1.897 -7.890 -0.524 1.00 84.50 91 THR A C 1
ATOM 702 O O . THR A 1 91 ? -2.217 -7.394 0.560 1.00 84.50 91 THR A O 1
ATOM 705 N N . SER A 1 92 ? -1.826 -9.205 -0.708 1.00 79.50 92 SER A N 1
ATOM 706 C CA . SER A 1 92 ? -2.002 -10.153 0.382 1.00 79.50 92 SER A CA 1
ATOM 707 C C . SER A 1 92 ? -0.699 -10.285 1.164 1.00 79.50 92 SER A C 1
ATOM 709 O O . SER A 1 92 ? 0.351 -10.602 0.599 1.00 79.50 92 SER A O 1
ATOM 711 N N . LEU A 1 93 ? -0.783 -10.078 2.478 1.00 77.88 93 LEU A N 1
ATOM 712 C CA . LEU A 1 93 ? 0.298 -10.380 3.408 1.00 77.88 93 LEU A CA 1
ATOM 713 C C . LEU A 1 93 ? 0.331 -11.888 3.660 1.00 77.88 93 LEU A C 1
ATOM 715 O O . LEU A 1 93 ? -0.600 -12.461 4.224 1.00 77.88 93 LEU A O 1
ATOM 719 N N . LYS A 1 94 ? 1.419 -12.537 3.260 1.00 76.25 94 LYS A N 1
ATOM 720 C CA . LYS A 1 94 ? 1.694 -13.938 3.558 1.00 76.25 94 LYS A CA 1
ATOM 721 C C . LYS A 1 94 ? 2.646 -14.012 4.746 1.00 76.25 94 LYS A C 1
ATOM 723 O O . LYS A 1 94 ? 3.750 -13.471 4.709 1.00 76.25 94 LYS A O 1
ATOM 728 N N . ALA A 1 95 ? 2.224 -14.693 5.806 1.00 71.88 95 ALA A N 1
ATOM 729 C CA . ALA A 1 95 ? 3.122 -15.029 6.901 1.00 71.88 95 ALA A CA 1
ATOM 730 C C . ALA A 1 95 ? 4.137 -16.080 6.418 1.00 71.88 95 ALA A C 1
ATOM 732 O O . ALA A 1 95 ? 3.768 -17.101 5.837 1.00 71.88 95 ALA A O 1
ATOM 733 N N . SER A 1 96 ? 5.415 -15.811 6.649 1.00 71.31 96 SER A N 1
ATOM 734 C CA . SER A 1 96 ? 6.558 -16.643 6.287 1.00 71.31 96 SER A CA 1
ATOM 735 C C . SER A 1 96 ? 7.436 -16.857 7.518 1.00 71.31 96 SER A C 1
ATOM 737 O O . SER A 1 96 ? 7.368 -16.102 8.488 1.00 71.31 96 SER A O 1
ATOM 739 N N . ALA A 1 97 ? 8.307 -17.867 7.496 1.00 67.56 97 ALA A N 1
ATOM 740 C CA . ALA A 1 97 ? 9.164 -18.207 8.638 1.00 67.56 97 ALA A CA 1
ATOM 741 C C . ALA A 1 97 ? 10.115 -17.064 9.063 1.00 67.56 97 ALA A C 1
ATOM 743 O O . ALA A 1 97 ? 10.645 -17.078 10.170 1.00 67.56 97 ALA A O 1
ATOM 744 N N . ARG A 1 98 ? 10.332 -16.070 8.188 1.00 64.31 98 ARG A N 1
ATOM 745 C CA . ARG A 1 98 ? 11.164 -14.878 8.432 1.00 64.31 98 ARG A CA 1
ATOM 746 C C . ARG A 1 98 ? 10.372 -13.588 8.692 1.00 64.31 98 ARG A C 1
ATOM 748 O O . ARG A 1 98 ? 10.994 -12.542 8.848 1.00 64.31 98 ARG A O 1
ATOM 755 N N . GLY A 1 99 ? 9.039 -13.638 8.736 1.00 71.38 99 GLY A N 1
ATOM 756 C CA . GLY A 1 99 ? 8.184 -12.466 8.948 1.00 71.38 99 GLY A CA 1
ATOM 757 C C . GLY A 1 99 ? 7.033 -12.384 7.948 1.00 71.38 99 GLY A C 1
ATOM 758 O O . GLY A 1 99 ? 6.477 -13.402 7.549 1.00 71.38 99 GLY A O 1
ATOM 759 N N . PHE A 1 100 ? 6.668 -11.169 7.541 1.00 75.75 100 PHE A N 1
ATOM 760 C CA . PHE A 1 100 ? 5.629 -10.945 6.537 1.00 75.75 100 PHE A CA 1
ATOM 761 C C . PHE A 1 100 ? 6.245 -10.722 5.160 1.00 75.75 100 PHE A C 1
ATOM 763 O O . PHE A 1 100 ? 7.127 -9.883 4.986 1.00 75.75 100 PHE A O 1
ATOM 770 N N . GLU A 1 101 ? 5.746 -11.458 4.177 1.00 77.94 101 GLU A N 1
ATOM 771 C CA . GLU A 1 101 ? 6.050 -11.258 2.767 1.00 77.94 101 GLU A CA 1
ATOM 772 C C . GLU A 1 101 ? 4.777 -10.805 2.063 1.00 77.94 101 GLU A C 1
ATOM 774 O O . GLU A 1 101 ? 3.679 -11.215 2.427 1.00 77.94 101 GLU A O 1
ATOM 779 N N . MET A 1 102 ? 4.907 -9.950 1.058 1.00 82.50 102 MET A N 1
ATOM 780 C CA . MET A 1 102 ? 3.769 -9.566 0.234 1.00 82.50 102 MET A CA 1
ATOM 781 C C . MET A 1 102 ? 3.969 -10.038 -1.190 1.00 82.50 102 MET A C 1
ATOM 783 O O . MET A 1 102 ? 5.100 -10.229 -1.646 1.00 82.50 102 MET A O 1
ATOM 787 N N . LEU A 1 103 ? 2.853 -10.211 -1.887 1.00 81.94 103 LEU A N 1
ATOM 788 C CA . LEU A 1 103 ? 2.893 -10.567 -3.291 1.00 81.94 103 LEU A CA 1
ATOM 789 C C . LEU A 1 103 ? 3.475 -9.415 -4.116 1.00 81.94 103 LEU A C 1
ATOM 791 O O . LEU A 1 103 ? 3.213 -8.242 -3.808 1.00 81.94 103 LEU A O 1
ATOM 795 N N . PRO A 1 104 ? 4.263 -9.742 -5.155 1.00 82.06 104 PRO A N 1
ATOM 796 C CA . PRO A 1 104 ? 4.791 -8.741 -6.058 1.00 82.06 104 PRO A CA 1
ATOM 797 C C . PRO A 1 104 ? 3.657 -7.964 -6.731 1.00 82.06 104 PRO A C 1
ATOM 799 O O . PRO A 1 104 ? 2.552 -8.469 -6.941 1.00 82.06 104 PRO A O 1
ATOM 802 N N . ILE A 1 105 ? 3.943 -6.704 -7.048 1.00 83.75 105 ILE A N 1
ATOM 803 C CA . ILE A 1 105 ? 3.021 -5.819 -7.752 1.00 83.75 105 ILE A CA 1
ATOM 804 C C . ILE A 1 105 ? 3.047 -6.194 -9.241 1.00 83.75 105 ILE A C 1
ATOM 806 O O . ILE A 1 105 ? 4.122 -6.171 -9.849 1.00 83.75 105 ILE A O 1
ATOM 810 N N . PRO A 1 106 ? 1.900 -6.501 -9.865 1.00 82.00 106 PRO A N 1
ATOM 811 C CA . PRO A 1 106 ? 1.840 -6.805 -11.284 1.00 82.00 106 PRO A CA 1
ATOM 812 C C . PRO A 1 106 ? 2.347 -5.624 -12.117 1.00 82.00 106 PRO A C 1
ATOM 814 O O . PRO A 1 106 ? 1.987 -4.472 -11.860 1.00 82.00 106 PRO A O 1
ATOM 817 N N . ASN A 1 107 ? 3.140 -5.902 -13.156 1.00 78.06 107 ASN A N 1
ATOM 818 C CA . ASN A 1 107 ? 3.766 -4.869 -13.993 1.00 78.06 107 ASN A CA 1
ATOM 819 C C . ASN A 1 107 ? 2.739 -3.916 -14.640 1.00 78.06 107 ASN A C 1
ATOM 821 O O . ASN A 1 107 ? 3.027 -2.744 -14.850 1.00 78.06 107 ASN A O 1
ATOM 825 N N . ILE A 1 108 ? 1.500 -4.368 -14.870 1.00 78.88 108 ILE A N 1
ATOM 826 C CA . ILE A 1 108 ? 0.415 -3.540 -15.424 1.00 78.88 108 ILE A CA 1
ATOM 827 C C . ILE A 1 108 ? 0.125 -2.275 -14.597 1.00 78.88 108 ILE A C 1
ATOM 829 O O . ILE A 1 108 ? -0.269 -1.256 -15.161 1.00 78.88 108 ILE A O 1
ATOM 833 N N . TYR A 1 109 ? 0.374 -2.293 -13.282 1.00 79.12 109 TYR A N 1
ATOM 834 C CA . TYR A 1 109 ? 0.172 -1.123 -12.421 1.00 79.12 109 TYR A CA 1
ATOM 835 C C . TYR A 1 109 ? 1.217 -0.032 -12.649 1.00 79.12 109 TYR A C 1
ATOM 837 O O . TYR A 1 109 ? 0.918 1.146 -12.465 1.00 79.12 109 TYR A O 1
ATOM 845 N N . HIS A 1 110 ? 2.420 -0.385 -13.101 1.00 77.19 110 HIS A N 1
ATOM 846 C CA . HIS A 1 110 ? 3.496 0.575 -13.307 1.00 77.19 110 HIS A CA 1
ATOM 847 C C . HIS A 1 110 ? 3.165 1.660 -14.361 1.00 77.19 110 HIS A C 1
ATOM 849 O O . HIS A 1 110 ? 3.215 2.847 -14.020 1.00 77.19 110 HIS A O 1
ATOM 855 N N . PRO A 1 111 ? 2.776 1.332 -15.615 1.00 77.19 111 PRO A N 1
ATOM 856 C CA . PRO A 1 111 ? 2.380 2.345 -16.591 1.00 77.19 111 PRO A CA 1
ATOM 857 C C . PRO A 1 111 ? 1.098 3.077 -16.175 1.00 77.19 111 PRO A C 1
ATOM 859 O O . PRO A 1 111 ? 0.987 4.276 -16.413 1.00 77.19 111 PRO A O 1
ATOM 862 N N . ILE A 1 112 ? 0.159 2.405 -15.501 1.00 79.31 112 ILE A N 1
ATOM 863 C CA . ILE A 1 112 ? -1.073 3.032 -15.002 1.00 79.31 112 ILE A CA 1
ATOM 864 C C . ILE A 1 112 ? -0.743 4.126 -13.982 1.00 79.31 112 ILE A C 1
ATOM 866 O O . ILE A 1 112 ? -1.231 5.250 -14.092 1.00 79.31 112 ILE A O 1
ATOM 870 N N . TRP A 1 113 ? 0.127 3.840 -13.017 1.00 82.81 113 TRP A N 1
ATOM 871 C CA . TRP A 1 113 ? 0.547 4.811 -12.011 1.00 82.81 113 TRP A CA 1
ATOM 872 C C . TRP A 1 113 ? 1.371 5.955 -12.602 1.00 82.81 113 TRP A C 1
ATOM 874 O O . TRP A 1 113 ? 1.189 7.102 -12.190 1.00 82.81 113 TRP A O 1
ATOM 884 N N . LEU A 1 114 ? 2.207 5.691 -13.614 1.00 76.56 114 LEU A N 1
ATOM 885 C CA . LEU A 1 114 ? 2.877 6.752 -14.374 1.00 76.56 114 LEU A CA 1
ATOM 886 C C . LEU A 1 114 ? 1.875 7.669 -15.082 1.00 76.56 114 LEU A C 1
ATOM 888 O O . LEU A 1 114 ? 1.988 8.889 -14.972 1.00 76.56 114 LEU A O 1
ATOM 892 N N . LEU A 1 115 ? 0.882 7.103 -15.771 1.00 71.19 115 LEU A N 1
ATOM 893 C CA . LEU A 1 115 ? -0.140 7.861 -16.497 1.00 71.19 115 LEU A CA 1
ATOM 894 C C . LEU A 1 115 ? -1.021 8.683 -15.549 1.00 71.19 115 LEU A C 1
ATOM 896 O O . LEU A 1 115 ? -1.276 9.858 -15.807 1.00 71.19 115 LEU A O 1
ATOM 900 N N . HIS A 1 116 ? -1.433 8.103 -14.419 1.00 63.31 116 HIS A N 1
ATOM 901 C CA . HIS A 1 116 ? -2.253 8.788 -13.418 1.00 63.31 116 HIS A CA 1
ATOM 902 C C . HIS A 1 116 ? -1.485 9.883 -12.666 1.00 63.31 116 HIS A C 1
ATOM 904 O O . HIS A 1 116 ? -2.063 10.932 -12.373 1.00 63.31 116 HIS A O 1
ATOM 910 N N . ARG A 1 117 ? -0.181 9.704 -12.411 1.00 59.81 117 ARG A N 1
ATOM 911 C CA . ARG A 1 117 ? 0.678 10.757 -11.839 1.00 59.81 117 ARG A CA 1
ATOM 912 C C . ARG A 1 117 ? 0.985 11.861 -12.854 1.00 59.81 117 ARG A C 1
ATOM 914 O O . ARG A 1 117 ? 1.107 13.024 -12.480 1.00 59.81 117 ARG A O 1
ATOM 921 N N . CYS A 1 118 ? 1.030 11.513 -14.139 1.00 54.75 118 CYS A N 1
ATOM 922 C CA . CYS A 1 118 ? 1.085 12.448 -15.259 1.00 54.75 118 CYS A CA 1
ATOM 923 C C . CYS A 1 118 ? -0.282 13.025 -15.648 1.00 54.75 118 CYS A C 1
ATOM 925 O O . CYS A 1 118 ? -0.368 13.668 -16.693 1.00 54.75 118 CYS A O 1
ATOM 927 N N . ARG A 1 119 ? -1.332 12.917 -14.814 1.00 47.03 119 ARG A N 1
ATOM 928 C CA . ARG A 1 119 ? -2.495 13.812 -14.924 1.00 47.03 119 ARG A CA 1
ATOM 929 C C . ARG A 1 119 ? -2.077 15.212 -14.471 1.00 47.03 119 ARG A C 1
ATOM 931 O O . ARG A 1 119 ? -2.526 15.734 -13.452 1.00 47.03 119 ARG A O 1
ATOM 938 N N . VAL A 1 120 ? -1.161 15.806 -15.233 1.00 49.66 120 VAL A N 1
ATOM 939 C CA . VAL A 1 120 ? -0.746 17.189 -15.122 1.00 49.66 120 VAL A CA 1
ATOM 940 C C . VAL A 1 120 ? -2.024 17.991 -15.281 1.00 49.66 120 VAL A C 1
ATOM 942 O O . VAL A 1 120 ? -2.613 18.064 -16.355 1.00 49.66 120 VAL A O 1
ATOM 945 N N . ARG A 1 121 ? -2.456 18.627 -14.199 1.00 44.84 121 ARG A N 1
ATOM 946 C CA . ARG A 1 121 ? -3.410 19.736 -14.231 1.00 44.84 121 ARG A CA 1
ATOM 947 C C . ARG A 1 121 ? -2.708 20.996 -14.769 1.00 44.84 121 ARG A C 1
ATOM 949 O O . ARG A 1 121 ? -2.905 22.090 -14.258 1.00 44.84 121 ARG A O 1
ATOM 956 N N . GLY A 1 122 ? -1.798 20.812 -15.726 1.00 43.50 122 GLY A N 1
ATOM 957 C CA . GLY A 1 122 ? -1.043 21.855 -16.390 1.00 43.50 122 GLY A CA 1
ATOM 958 C C . GLY A 1 122 ? -1.821 22.240 -17.629 1.00 43.50 122 GLY A C 1
ATOM 959 O O . GLY A 1 122 ? -1.941 21.444 -18.556 1.00 43.50 122 GLY A O 1
ATOM 960 N N . ASN A 1 123 ? -2.388 23.440 -17.616 1.00 45.53 123 ASN A N 1
ATOM 961 C CA . ASN A 1 123 ? -2.903 24.065 -18.819 1.00 45.53 123 ASN A CA 1
ATOM 962 C C . ASN A 1 123 ? -1.746 24.127 -19.828 1.00 45.53 123 ASN A C 1
ATOM 964 O O . ASN A 1 123 ? -0.776 24.853 -19.608 1.00 45.53 123 ASN A O 1
ATOM 968 N N . VAL A 1 124 ? -1.795 23.311 -20.882 1.00 49.88 124 VAL A N 1
ATOM 969 C CA . VAL A 1 124 ? -0.835 23.397 -21.983 1.00 49.88 124 VAL A CA 1
ATOM 970 C C . VAL A 1 124 ? -1.231 24.624 -22.799 1.00 49.88 124 VAL A C 1
ATOM 972 O O . VAL A 1 124 ? -1.888 24.517 -23.831 1.00 49.88 124 VAL A O 1
ATOM 975 N N . SER A 1 125 ? -0.863 25.811 -22.321 1.00 53.66 125 SER A N 1
ATOM 976 C CA . SER A 1 125 ? -0.895 27.015 -23.142 1.00 53.66 125 SER A CA 1
ATOM 977 C C . SER A 1 125 ? 0.208 26.866 -24.185 1.00 53.66 125 SER A C 1
ATOM 979 O O . SER A 1 125 ? 1.377 27.129 -23.918 1.00 53.66 125 SER A O 1
ATOM 981 N N . LYS A 1 126 ? -0.141 26.368 -25.374 1.00 48.44 126 LYS A N 1
ATOM 982 C CA . LYS A 1 126 ? 0.713 26.534 -26.551 1.00 48.44 126 LYS A CA 1
ATOM 983 C C . LYS A 1 126 ? 0.608 27.992 -26.982 1.00 48.44 126 LYS A C 1
ATOM 985 O O . LYS A 1 126 ? -0.365 28.391 -27.615 1.00 48.44 126 LYS A O 1
ATOM 990 N N . ASN A 1 127 ? 1.610 28.788 -26.638 1.00 49.41 127 ASN A N 1
ATOM 991 C CA . ASN A 1 127 ? 1.808 30.108 -27.214 1.00 49.41 127 ASN A CA 1
ATOM 992 C C . ASN A 1 127 ? 2.270 29.884 -28.660 1.00 49.41 127 ASN A C 1
ATOM 994 O O . ASN A 1 127 ? 3.442 29.606 -28.907 1.00 49.41 127 ASN A O 1
ATOM 998 N N . PHE A 1 128 ? 1.348 29.924 -29.619 1.00 58.34 128 PHE A N 1
ATOM 999 C CA . PHE A 1 128 ? 1.724 29.970 -31.026 1.00 58.34 128 PHE A CA 1
ATOM 1000 C C . PHE A 1 128 ? 2.114 31.408 -31.359 1.00 58.34 128 PHE A C 1
ATOM 1002 O O . PHE A 1 128 ? 1.258 32.286 -31.443 1.00 58.34 128 PHE A O 1
ATOM 1009 N N . THR A 1 129 ? 3.408 31.652 -31.548 1.00 58.38 129 THR A N 1
ATOM 1010 C CA . THR A 1 129 ? 3.866 32.855 -32.242 1.00 58.38 129 THR A CA 1
ATOM 1011 C C . THR A 1 129 ? 3.535 32.665 -33.716 1.00 58.38 129 THR A C 1
ATOM 1013 O O . THR A 1 129 ? 4.244 31.961 -34.434 1.00 58.38 129 THR A O 1
ATOM 1016 N N . VAL A 1 130 ? 2.424 33.249 -34.162 1.00 55.53 130 VAL A N 1
ATOM 1017 C CA . VAL A 1 130 ? 2.146 33.402 -35.591 1.00 55.53 130 VAL A CA 1
ATOM 1018 C C . VAL A 1 130 ? 3.117 34.461 -36.103 1.00 55.53 130 VAL A C 1
ATOM 1020 O O . VAL A 1 130 ? 2.913 35.656 -35.910 1.00 55.53 130 VAL A O 1
ATOM 1023 N N . GLY A 1 131 ? 4.229 34.011 -36.684 1.00 56.91 131 GLY A N 1
ATOM 1024 C CA . GLY A 1 131 ? 5.099 34.866 -37.478 1.00 56.91 131 GLY A CA 1
ATOM 1025 C C . GLY A 1 131 ? 4.367 35.236 -38.761 1.00 56.91 131 GLY A C 1
ATOM 1026 O O . GLY A 1 131 ? 4.232 34.404 -39.654 1.00 56.91 131 GLY A O 1
ATOM 1027 N N . THR A 1 132 ? 3.859 36.463 -38.838 1.00 55.69 132 THR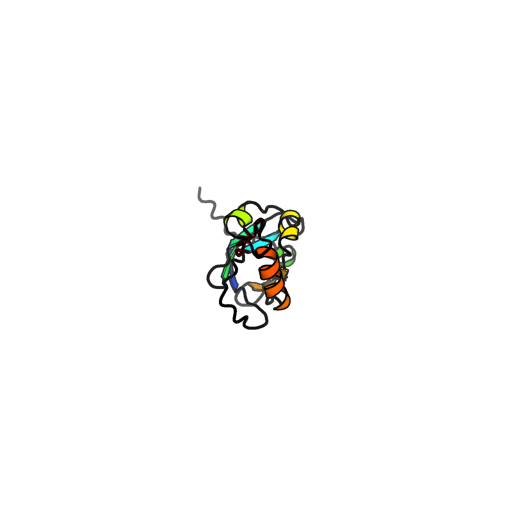 A N 1
ATOM 1028 C CA . THR A 1 132 ? 3.324 37.024 -40.079 1.00 55.69 132 THR A CA 1
ATOM 1029 C C . THR A 1 132 ? 4.489 37.266 -41.034 1.00 55.69 132 THR A C 1
ATOM 1031 O O . THR A 1 132 ? 5.294 38.172 -40.830 1.00 55.69 132 THR A O 1
ATOM 1034 N N . THR A 1 133 ? 4.601 36.420 -42.056 1.00 61.34 133 THR A N 1
ATOM 1035 C CA . THR A 1 133 ? 5.480 36.632 -43.206 1.00 61.34 133 THR A CA 1
ATOM 1036 C C . THR A 1 133 ? 4.913 37.742 -44.091 1.00 61.34 133 THR A C 1
ATOM 1038 O O . THR A 1 133 ? 3.727 37.757 -44.408 1.00 61.34 133 THR A O 1
ATOM 1041 N N . THR A 1 134 ? 5.803 38.662 -44.452 1.00 51.94 134 THR A N 1
ATOM 1042 C CA . THR A 1 134 ? 5.677 39.790 -45.379 1.00 51.94 134 THR A CA 1
ATOM 1043 C C . THR A 1 134 ? 5.061 39.420 -46.730 1.00 51.94 134 THR A C 1
ATOM 1045 O O . THR A 1 134 ? 5.439 38.410 -47.325 1.00 51.94 134 THR A O 1
ATOM 1048 N N . GLY A 1 135 ? 4.194 40.302 -47.231 1.00 47.44 135 GLY A N 1
ATOM 1049 C CA . GLY A 1 135 ? 3.806 40.445 -48.634 1.00 47.44 135 GLY A CA 1
ATOM 1050 C C . GLY A 1 135 ? 3.725 41.923 -48.979 1.00 47.44 135 GLY A C 1
ATOM 1051 O O . GLY A 1 135 ? 3.259 42.680 -48.096 1.00 47.44 135 GLY A O 1
#